Protein AF-A0A964PIK7-F1 (afdb_monomer)

Nearest PDB structures (foldseek):
  2jx8-assembly1_A  TM=6.407E-01  e=3.833E+00  Homo sapiens
  8glv-assembly1_Gz  TM=5.413E-01  e=7.778E+00  Chlamydomonas reinhardtii

pLDDT: mean 81.75, std 14.52, range [39.66, 96.12]

Sequence (103 aa):
MTTAPVVTITDELIADLESYARTDCVIRIEPHDIRALLAERAELKRDAERLDWLIKDGAVVVELKQVGRYHLAWPDVGENQVDCFWTAREAIDAAMQAATDHP

Solvent-accessible surface area (backbone atoms only — not comparable to full-atom values): 6228 Å² total; per-residue (Å²): 137,85,79,77,80,80,81,77,83,47,72,66,59,52,50,53,51,50,51,62,70,64,58,78,75,75,76,84,74,50,75,65,56,53,48,50,54,52,50,51,53,51,50,52,52,51,52,49,55,49,50,55,47,31,65,74,71,54,44,42,86,43,75,43,78,94,76,62,28,14,24,40,34,28,73,92,80,72,45,63,54,87,65,73,26,80,38,63,65,56,29,49,53,53,50,56,50,54,54,68,78,55,122

Structure (mmCIF, N/CA/C/O backbone):
data_AF-A0A964PIK7-F1
#
_entry.id   AF-A0A964PIK7-F1
#
loop_
_atom_site.group_PDB
_atom_site.id
_atom_site.type_symbol
_atom_site.label_atom_id
_atom_site.label_alt_id
_atom_site.label_comp_id
_at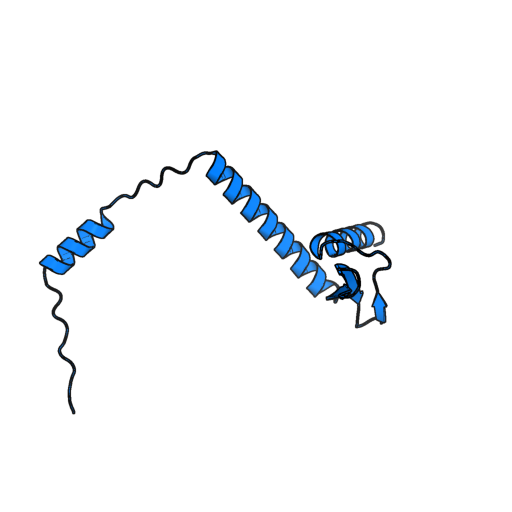om_site.label_asym_id
_atom_site.label_entity_id
_atom_site.label_seq_id
_atom_site.pdbx_PDB_ins_code
_atom_site.Cartn_x
_atom_site.Cartn_y
_atom_site.Cartn_z
_atom_site.occupancy
_atom_site.B_iso_or_equiv
_atom_site.auth_seq_id
_atom_site.auth_comp_id
_atom_site.auth_asym_id
_atom_site.auth_atom_id
_atom_site.pdbx_PDB_model_num
ATOM 1 N N . MET A 1 1 ? 11.220 -35.165 42.467 1.00 39.66 1 MET A N 1
ATOM 2 C CA . MET A 1 1 ? 10.046 -34.707 41.697 1.00 39.66 1 MET A CA 1
ATOM 3 C C . MET A 1 1 ? 9.317 -33.714 42.575 1.00 39.66 1 MET A C 1
ATOM 5 O O . MET A 1 1 ? 8.875 -34.108 43.645 1.00 39.66 1 MET A O 1
ATOM 9 N N . THR A 1 2 ? 9.297 -32.439 42.200 1.00 44.97 2 THR A N 1
ATOM 10 C CA . THR A 1 2 ? 8.718 -31.369 43.024 1.00 44.97 2 THR A CA 1
ATOM 11 C C . THR A 1 2 ? 7.482 -30.864 42.297 1.00 44.97 2 THR A C 1
ATOM 13 O O . THR A 1 2 ? 7.599 -30.191 41.277 1.00 44.97 2 THR A O 1
ATOM 16 N N . THR A 1 3 ? 6.304 -31.274 42.755 1.00 55.84 3 THR A N 1
ATOM 17 C CA . THR A 1 3 ? 5.026 -30.826 42.196 1.00 55.84 3 THR A CA 1
ATOM 18 C C . THR A 1 3 ? 4.744 -29.424 42.731 1.00 55.84 3 THR A C 1
ATOM 20 O O . THR A 1 3 ? 4.765 -29.220 43.944 1.00 55.84 3 THR A O 1
ATOM 23 N N . ALA A 1 4 ? 4.538 -28.451 41.842 1.00 55.84 4 ALA A N 1
ATOM 24 C CA . ALA A 1 4 ? 4.149 -27.098 42.232 1.00 55.84 4 ALA A CA 1
ATOM 25 C C . ALA A 1 4 ? 2.797 -27.128 42.975 1.00 55.84 4 ALA A C 1
ATOM 27 O O . ALA A 1 4 ? 1.947 -27.957 42.636 1.00 55.84 4 ALA A O 1
ATOM 28 N N . PRO A 1 5 ? 2.582 -26.266 43.986 1.00 60.59 5 PRO A N 1
ATOM 29 C CA . PRO A 1 5 ? 1.311 -26.218 44.692 1.00 60.59 5 PRO A CA 1
ATOM 30 C C . PRO A 1 5 ? 0.193 -25.831 43.721 1.00 60.59 5 PRO A C 1
ATOM 32 O O . PRO A 1 5 ? 0.314 -24.872 42.959 1.00 60.59 5 PRO A O 1
ATOM 35 N N . VAL A 1 6 ? -0.896 -26.599 43.754 1.00 61.38 6 VAL A N 1
ATOM 36 C CA . VAL A 1 6 ? -2.138 -26.259 43.058 1.00 61.38 6 VAL A CA 1
ATOM 37 C C . VAL A 1 6 ? -2.662 -24.980 43.699 1.00 61.38 6 VAL A C 1
ATOM 39 O O . VAL A 1 6 ? -2.920 -24.954 44.900 1.00 61.38 6 VAL A O 1
ATOM 42 N N . VAL A 1 7 ? -2.760 -23.907 42.916 1.00 65.75 7 VAL A N 1
ATOM 43 C CA . VAL A 1 7 ? -3.327 -22.638 43.377 1.00 65.75 7 VAL A CA 1
ATOM 44 C C . VAL A 1 7 ? -4.806 -22.875 43.663 1.00 65.75 7 VAL A C 1
ATOM 46 O O . VAL A 1 7 ? -5.597 -23.081 42.744 1.00 65.75 7 VAL A O 1
ATOM 49 N N . THR A 1 8 ? -5.172 -22.894 44.940 1.00 73.56 8 THR A N 1
ATOM 50 C CA . THR A 1 8 ? -6.568 -22.987 45.360 1.00 73.56 8 THR A CA 1
ATOM 51 C C . THR A 1 8 ? -7.224 -21.639 45.093 1.00 73.56 8 THR A C 1
ATOM 53 O O . THR A 1 8 ? -6.923 -20.655 45.764 1.00 73.56 8 THR A O 1
ATOM 56 N N . ILE A 1 9 ? -8.082 -21.580 44.076 1.00 76.50 9 ILE A N 1
ATOM 57 C CA . ILE A 1 9 ? -8.913 -20.406 43.810 1.00 76.50 9 ILE A CA 1
ATOM 58 C C . ILE A 1 9 ? -9.905 -20.286 44.972 1.00 76.50 9 ILE A C 1
ATOM 60 O O . ILE A 1 9 ? -10.663 -21.221 45.226 1.00 76.50 9 ILE A O 1
ATOM 64 N N . THR A 1 10 ? -9.851 -19.174 45.705 1.00 84.81 10 THR A N 1
ATOM 65 C CA . THR A 1 10 ? -10.767 -18.890 46.816 1.00 84.81 10 THR A CA 1
ATOM 66 C C . THR A 1 10 ? -12.036 -18.216 46.305 1.00 84.81 10 THR A C 1
ATOM 68 O O . THR A 1 10 ? -12.015 -17.547 45.271 1.00 84.81 10 THR A O 1
ATOM 71 N N . ASP A 1 11 ? -13.132 -18.341 47.054 1.00 84.31 11 ASP A N 1
ATOM 72 C CA . ASP A 1 11 ? -14.403 -17.678 46.727 1.00 84.31 11 ASP A CA 1
ATOM 73 C C . ASP A 1 11 ? -14.263 -16.146 46.663 1.00 84.31 11 ASP A C 1
ATOM 75 O O . ASP A 1 11 ? -14.946 -15.487 45.885 1.00 84.31 11 ASP A O 1
ATOM 79 N N . GLU A 1 12 ? -13.323 -15.576 47.421 1.00 77.44 12 GLU A N 1
ATOM 80 C CA . GLU A 1 12 ? -12.978 -14.149 47.380 1.00 77.44 12 GLU A CA 1
ATOM 81 C C . GLU A 1 12 ? -12.355 -13.756 46.032 1.00 77.44 12 GLU A C 1
ATOM 83 O O . GLU A 1 12 ? -12.732 -12.742 45.450 1.00 77.44 12 GLU A O 1
ATOM 88 N N . LEU A 1 13 ? -11.468 -14.595 45.481 1.00 79.94 13 LEU A N 1
ATOM 89 C CA . LEU A 1 13 ? -10.875 -14.376 44.160 1.00 79.94 13 LEU A CA 1
ATOM 90 C C . LEU A 1 13 ? -11.927 -14.504 43.045 1.00 79.94 13 LEU A C 1
ATOM 92 O O . LEU A 1 13 ? -11.871 -13.782 42.052 1.00 79.94 13 LEU A O 1
ATOM 96 N N . ILE A 1 14 ? -12.899 -15.409 43.213 1.00 80.88 14 ILE A N 1
ATOM 97 C CA . ILE A 1 14 ? -14.035 -15.554 42.292 1.00 80.88 14 ILE A CA 1
ATOM 98 C C . ILE A 1 14 ? -14.921 -14.304 42.351 1.00 80.88 14 ILE A C 1
ATOM 100 O O . ILE A 1 14 ? -15.273 -13.763 41.305 1.00 80.88 14 ILE A O 1
ATOM 104 N N . ALA A 1 15 ? -15.228 -13.799 43.548 1.00 79.50 15 ALA A N 1
ATOM 105 C CA . ALA A 1 15 ? -16.026 -12.589 43.728 1.00 79.50 15 ALA A CA 1
ATOM 106 C C . ALA A 1 15 ? -15.349 -11.336 43.140 1.00 79.50 15 ALA A C 1
ATOM 108 O O . ALA A 1 15 ? -16.023 -10.518 42.511 1.00 79.50 15 ALA A O 1
ATOM 109 N N . ASP A 1 16 ? -14.026 -11.207 43.274 1.00 77.50 16 ASP A N 1
ATOM 110 C CA . ASP A 1 16 ? -13.257 -10.120 42.658 1.00 77.50 16 ASP A CA 1
ATOM 111 C C . ASP A 1 16 ? -13.270 -10.206 41.125 1.00 77.50 16 ASP A C 1
ATOM 113 O O . ASP A 1 16 ? -13.468 -9.195 40.446 1.00 77.50 16 ASP A O 1
ATOM 117 N N . LEU A 1 17 ? -13.130 -11.412 40.563 1.00 73.50 17 LEU A N 1
ATOM 118 C CA . LEU A 1 17 ? -13.228 -11.638 39.117 1.00 73.50 17 LEU A CA 1
ATOM 119 C C . LEU A 1 17 ? -14.633 -11.337 38.584 1.00 73.50 17 LEU A C 1
ATOM 121 O O . LEU A 1 17 ? -14.773 -10.711 37.533 1.00 73.50 17 LEU A O 1
ATOM 125 N N . GLU A 1 18 ? -15.676 -11.734 39.312 1.00 77.81 18 GLU A N 1
ATOM 126 C CA . GLU A 1 18 ? -17.056 -11.404 38.961 1.00 77.81 18 GLU A CA 1
ATOM 127 C C . GLU A 1 18 ? -17.336 -9.903 39.066 1.00 77.81 18 GLU A C 1
ATOM 129 O O . GLU A 1 18 ? -18.042 -9.360 38.221 1.00 77.81 18 GLU A O 1
ATOM 134 N N . SER A 1 19 ? -16.776 -9.215 40.063 1.00 66.12 19 SER A N 1
ATOM 135 C CA . SER A 1 19 ? -16.874 -7.758 40.209 1.00 66.12 19 SER A CA 1
ATOM 136 C C . SER A 1 19 ? -16.228 -7.037 39.021 1.00 66.12 19 SER A C 1
ATOM 138 O O . SER A 1 19 ? -16.837 -6.147 38.428 1.00 66.12 19 SER A O 1
ATOM 140 N N . TYR A 1 20 ? -15.046 -7.494 38.597 1.00 62.31 20 TYR A N 1
ATOM 141 C CA . TYR A 1 20 ? -14.333 -6.960 37.433 1.00 62.31 20 TYR A CA 1
ATOM 142 C C . TYR A 1 20 ? -15.070 -7.235 36.111 1.00 62.31 20 TYR A C 1
ATOM 144 O O . TYR A 1 20 ? -15.089 -6.396 35.211 1.00 62.31 20 TYR A O 1
ATOM 152 N N . ALA A 1 21 ? -15.724 -8.393 35.994 1.00 62.59 21 ALA A N 1
ATOM 153 C CA . ALA A 1 21 ? -16.566 -8.729 34.846 1.00 62.59 21 ALA A CA 1
ATOM 154 C C . ALA A 1 21 ? -17.910 -7.972 34.841 1.00 62.59 21 ALA A 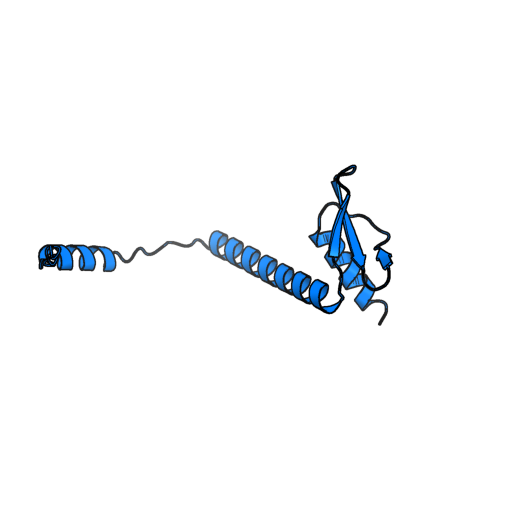C 1
ATOM 156 O O . ALA A 1 21 ? -18.492 -7.778 33.777 1.00 62.59 21 ALA A O 1
ATOM 157 N N . ARG A 1 22 ? -18.400 -7.536 36.013 1.00 58.97 22 ARG A N 1
ATOM 158 C CA . ARG A 1 22 ? -19.632 -6.742 36.191 1.00 58.97 22 ARG A CA 1
ATOM 159 C C . ARG A 1 22 ? -19.429 -5.238 36.068 1.00 58.97 22 ARG A C 1
ATOM 161 O O . ARG A 1 22 ? -20.420 -4.507 36.059 1.00 58.97 22 ARG A O 1
ATOM 168 N N . THR A 1 23 ? -18.194 -4.749 35.971 1.00 53.81 23 THR A N 1
ATOM 169 C CA . THR A 1 23 ? -17.959 -3.392 35.476 1.00 53.81 23 THR A CA 1
ATOM 170 C C . THR A 1 23 ? -18.363 -3.342 34.006 1.00 53.81 23 THR A C 1
ATOM 172 O O . THR A 1 23 ? -17.542 -3.515 33.109 1.00 53.81 23 THR A O 1
ATOM 175 N N . ASP A 1 24 ? -19.655 -3.097 33.777 1.00 52.25 24 ASP A N 1
ATOM 176 C CA . ASP A 1 24 ? -20.207 -2.565 32.537 1.00 52.25 24 ASP A CA 1
ATOM 177 C C . ASP A 1 24 ? -19.537 -1.211 32.292 1.00 52.25 24 ASP A C 1
ATOM 179 O O . ASP A 1 24 ? -20.075 -0.138 32.578 1.00 52.25 24 ASP A O 1
ATOM 183 N N . CYS A 1 25 ? -18.302 -1.246 31.803 1.00 51.12 25 CYS A N 1
ATOM 184 C CA . CYS A 1 25 ? -17.644 -0.093 31.233 1.00 51.12 25 CYS A CA 1
ATOM 185 C C . CYS A 1 25 ? -18.434 0.254 29.973 1.00 51.12 25 CYS A C 1
ATOM 187 O O . CYS A 1 25 ? -18.112 -0.191 28.873 1.00 51.12 25 CYS A O 1
ATOM 189 N N . VAL A 1 26 ? -19.509 1.028 30.138 1.00 54.25 26 VAL A N 1
ATOM 190 C CA . VAL A 1 26 ? -20.187 1.698 29.036 1.00 54.25 26 VAL A CA 1
ATOM 191 C C . VAL A 1 26 ? -19.176 2.696 28.494 1.00 54.25 26 VAL A C 1
ATOM 193 O O . VAL A 1 26 ? -19.057 3.822 28.977 1.00 54.25 26 VAL A O 1
ATOM 196 N N . ILE A 1 27 ? -18.380 2.252 27.524 1.00 58.94 27 ILE A N 1
ATOM 197 C CA . ILE A 1 27 ? -17.500 3.135 26.779 1.00 58.94 27 ILE A CA 1
ATOM 198 C C . ILE A 1 27 ? -18.435 4.082 26.039 1.00 58.94 27 ILE A C 1
ATOM 200 O O . ILE A 1 27 ? -19.142 3.693 25.108 1.00 58.94 27 ILE A O 1
ATOM 204 N N . ARG A 1 28 ? -18.491 5.329 26.503 1.00 59.31 28 ARG A N 1
ATOM 205 C CA . ARG A 1 28 ? -19.184 6.397 25.798 1.00 59.31 28 ARG A CA 1
ATOM 206 C C . ARG A 1 28 ? -18.362 6.715 24.554 1.00 59.31 28 ARG A C 1
ATOM 208 O O . ARG A 1 28 ? -17.416 7.489 24.619 1.00 59.31 28 ARG A O 1
ATOM 215 N N . ILE A 1 29 ? -18.703 6.058 23.451 1.00 65.12 29 ILE A N 1
ATOM 216 C CA . ILE A 1 29 ? -18.119 6.333 22.141 1.00 65.12 29 ILE A CA 1
ATOM 217 C C . ILE A 1 29 ? -18.867 7.529 21.559 1.00 65.12 29 ILE A C 1
ATOM 219 O O . ILE A 1 29 ? -20.078 7.462 21.329 1.00 65.12 29 ILE A O 1
ATOM 223 N N . GLU A 1 30 ? -18.165 8.634 21.337 1.00 74.31 30 GLU A N 1
ATOM 224 C CA . GLU A 1 30 ? -18.772 9.801 20.718 1.00 74.31 30 GLU A CA 1
ATOM 225 C C . GLU A 1 30 ? -18.918 9.578 19.197 1.00 74.31 30 GLU A C 1
ATOM 227 O O . GLU A 1 30 ? -18.124 8.865 18.577 1.00 74.31 30 GLU A O 1
ATOM 232 N N . PRO A 1 31 ? -19.898 10.208 18.525 1.00 75.69 31 PRO A N 1
ATOM 233 C CA . PRO A 1 31 ? -20.078 10.053 17.078 1.00 75.69 31 PRO A CA 1
ATOM 234 C C . PRO A 1 31 ? -18.840 10.400 16.233 1.00 75.69 31 PRO A C 1
ATOM 236 O O . PRO A 1 31 ? -18.693 9.890 15.120 1.00 75.69 31 PRO A O 1
ATOM 239 N N . HIS A 1 32 ? -17.950 11.264 16.734 1.00 74.25 32 HIS A N 1
ATOM 240 C CA . HIS A 1 32 ? -16.692 11.586 16.059 1.00 74.25 32 HIS A CA 1
ATOM 241 C C . HIS A 1 32 ? -15.682 10.430 16.123 1.00 74.25 32 HIS A C 1
ATOM 243 O O . HIS A 1 32 ? -15.021 10.173 15.119 1.00 74.25 32 HIS A O 1
ATOM 249 N N . ASP A 1 33 ? -15.640 9.682 17.229 1.00 70.94 33 ASP A N 1
ATOM 250 C CA . ASP A 1 33 ? -14.821 8.475 17.367 1.00 70.94 33 ASP A CA 1
ATOM 251 C C . ASP A 1 33 ? -15.324 7.375 16.429 1.00 70.94 33 ASP A C 1
ATOM 253 O O . ASP A 1 33 ? -14.542 6.754 15.717 1.00 70.94 33 ASP A O 1
ATOM 257 N N . ILE A 1 34 ? -16.649 7.195 16.326 1.00 72.62 34 ILE A N 1
ATOM 258 C CA . ILE A 1 34 ? -17.247 6.259 15.357 1.00 72.62 34 ILE A CA 1
ATOM 259 C C . ILE A 1 34 ? -16.861 6.652 13.928 1.00 72.62 34 ILE A C 1
ATOM 261 O O . ILE A 1 34 ? -16.507 5.792 13.125 1.00 72.62 34 ILE A O 1
ATOM 265 N N . ARG A 1 35 ? -16.903 7.947 13.589 1.00 71.62 35 ARG A N 1
ATOM 266 C CA . ARG A 1 35 ? -16.467 8.427 12.269 1.00 71.62 35 ARG A CA 1
ATOM 267 C C . ARG A 1 35 ? -14.987 8.160 12.015 1.00 71.62 35 ARG A C 1
ATOM 269 O O . ARG A 1 35 ? -14.658 7.741 10.910 1.00 71.62 35 ARG A O 1
ATOM 276 N N . ALA A 1 36 ? -14.126 8.379 13.005 1.00 68.06 36 ALA A N 1
ATOM 277 C CA . ALA A 1 36 ? -12.701 8.085 12.895 1.00 68.06 36 ALA A CA 1
ATOM 278 C C . ALA A 1 36 ? -12.460 6.586 12.650 1.00 68.06 36 ALA A C 1
ATOM 280 O O . ALA A 1 36 ? -11.765 6.234 11.703 1.00 68.06 36 ALA A O 1
ATOM 281 N N . LEU A 1 37 ? -13.130 5.713 13.409 1.00 72.88 37 LEU A N 1
ATOM 282 C CA . LEU A 1 37 ? -13.055 4.257 13.242 1.00 72.88 37 LEU A CA 1
ATOM 283 C C . LEU A 1 37 ? -13.582 3.791 11.876 1.00 72.88 37 LEU A C 1
ATOM 285 O O . LEU A 1 37 ? -13.018 2.893 11.252 1.00 72.88 37 LEU A O 1
ATOM 289 N N . LEU A 1 38 ? -14.668 4.395 11.385 1.00 77.81 38 LEU A N 1
ATOM 290 C CA . LEU A 1 38 ? -15.199 4.094 10.053 1.00 77.81 38 LEU A CA 1
ATOM 291 C C . LEU A 1 38 ? -14.242 4.545 8.945 1.00 77.81 38 LEU A C 1
ATOM 293 O O . LEU A 1 38 ? -14.073 3.815 7.969 1.00 77.81 38 LEU A O 1
ATOM 297 N N . ALA A 1 39 ? -13.617 5.715 9.093 1.00 78.69 39 ALA A N 1
ATOM 298 C CA . ALA A 1 39 ? -12.615 6.207 8.154 1.00 78.69 39 ALA A CA 1
ATOM 299 C C . ALA A 1 39 ? -11.372 5.305 8.144 1.00 78.69 39 ALA A C 1
ATOM 301 O O . ALA A 1 39 ? -10.928 4.900 7.074 1.00 78.69 39 ALA A O 1
ATOM 302 N N . GLU A 1 40 ? -10.873 4.911 9.318 1.00 82.12 40 GLU A N 1
ATOM 303 C CA . GLU A 1 40 ? -9.766 3.961 9.459 1.00 82.12 40 GLU A CA 1
ATOM 304 C C . GLU A 1 40 ? -10.087 2.627 8.778 1.00 82.12 40 GLU A C 1
ATOM 306 O O . GLU A 1 40 ? -9.315 2.140 7.955 1.00 82.12 40 GLU A O 1
ATOM 311 N N . ARG A 1 41 ? -11.270 2.060 9.040 1.00 84.06 41 ARG A N 1
ATOM 312 C CA . ARG A 1 41 ? -11.694 0.804 8.414 1.00 84.06 41 ARG A CA 1
ATOM 313 C C . ARG A 1 41 ? -11.827 0.919 6.893 1.00 84.06 41 ARG A C 1
ATOM 315 O O . ARG A 1 41 ? -11.523 -0.042 6.188 1.00 84.06 41 ARG A O 1
ATOM 322 N N . ALA A 1 42 ? -12.301 2.054 6.384 1.00 83.81 42 ALA A N 1
ATOM 323 C CA . ALA A 1 42 ? -12.399 2.294 4.947 1.00 83.81 42 ALA A CA 1
ATOM 324 C C . ALA A 1 42 ? -11.012 2.380 4.292 1.00 83.81 42 ALA A C 1
ATOM 326 O O . ALA A 1 42 ? -10.802 1.778 3.240 1.00 83.81 42 ALA A O 1
ATOM 327 N N . GLU A 1 43 ? -10.061 3.060 4.933 1.00 85.50 43 GLU A N 1
ATOM 328 C CA . GLU A 1 43 ? -8.675 3.130 4.463 1.00 85.50 43 GLU A CA 1
ATOM 329 C C . GLU A 1 43 ? -7.991 1.758 4.506 1.00 85.50 43 GLU A C 1
ATOM 331 O O . GLU A 1 43 ? -7.383 1.359 3.517 1.00 85.50 43 GLU A O 1
ATOM 336 N N . LEU A 1 44 ? -8.186 0.976 5.574 1.00 83.06 44 LEU A N 1
ATOM 337 C CA . LEU A 1 44 ? -7.689 -0.403 5.653 1.00 83.06 44 LEU A CA 1
ATOM 338 C C . LEU A 1 44 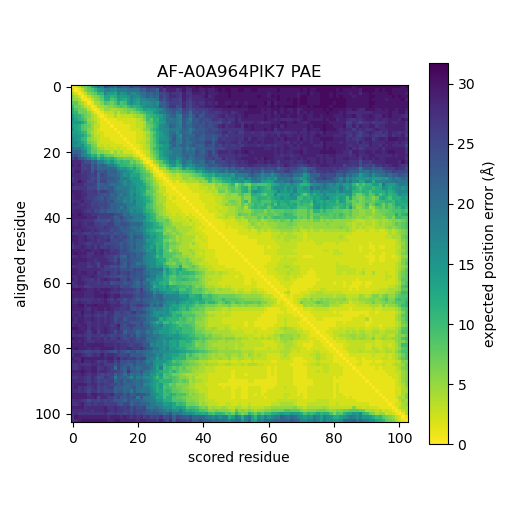? -8.267 -1.296 4.551 1.00 83.06 44 LEU A C 1
ATOM 340 O O . LEU A 1 44 ? -7.553 -2.120 3.985 1.00 83.06 44 LEU A O 1
ATOM 344 N N . LYS A 1 45 ? -9.555 -1.132 4.223 1.00 91.06 45 LYS A N 1
ATOM 345 C CA . LYS A 1 45 ? -10.176 -1.874 3.122 1.00 91.06 45 LYS A CA 1
ATOM 346 C C . LYS A 1 45 ? -9.521 -1.524 1.782 1.00 91.06 45 LYS A C 1
ATOM 348 O O . LYS A 1 45 ? -9.204 -2.430 1.021 1.00 91.06 45 LYS A O 1
ATOM 353 N N . ARG A 1 46 ? -9.292 -0.237 1.509 1.00 91.19 46 ARG A N 1
ATOM 354 C CA . ARG A 1 46 ? -8.597 0.199 0.287 1.00 91.19 46 ARG A CA 1
ATOM 355 C C . ARG A 1 46 ? -7.159 -0.303 0.236 1.00 91.19 46 ARG A C 1
ATOM 357 O O . ARG A 1 46 ? -6.700 -0.727 -0.814 1.00 91.19 46 ARG A O 1
ATOM 364 N N . ASP A 1 47 ? -6.450 -0.280 1.359 1.00 90.12 47 ASP A N 1
ATOM 365 C CA . ASP A 1 47 ? -5.090 -0.814 1.425 1.00 90.12 47 ASP A CA 1
ATOM 366 C C . ASP A 1 47 ? -5.049 -2.322 1.148 1.00 90.12 47 ASP A C 1
ATOM 368 O O . ASP A 1 47 ? -4.140 -2.785 0.464 1.00 90.12 47 ASP A O 1
ATOM 372 N N . ALA A 1 48 ? -6.050 -3.082 1.602 1.00 88.31 48 ALA A N 1
ATOM 373 C CA . ALA A 1 48 ? -6.185 -4.489 1.232 1.00 88.31 48 ALA A CA 1
ATOM 374 C C . ALA A 1 48 ? -6.419 -4.662 -0.280 1.00 88.31 48 ALA A C 1
ATOM 376 O O . ALA A 1 48 ? -5.736 -5.464 -0.907 1.00 88.31 48 ALA A O 1
ATOM 377 N N . GLU A 1 49 ? -7.306 -3.862 -0.885 1.00 92.50 49 GLU A N 1
ATOM 378 C CA . GLU A 1 49 ? -7.559 -3.881 -2.338 1.00 92.50 49 GLU A CA 1
ATOM 379 C C . GLU A 1 49 ? -6.288 -3.562 -3.152 1.00 92.50 49 GLU A C 1
ATOM 381 O O . GLU A 1 49 ? -6.016 -4.214 -4.162 1.00 92.50 49 GLU A O 1
ATOM 386 N N . ARG A 1 50 ? -5.467 -2.611 -2.686 1.00 94.56 50 ARG A N 1
ATOM 387 C CA . ARG A 1 50 ? -4.154 -2.288 -3.271 1.00 94.56 50 ARG A CA 1
ATOM 388 C C . ARG A 1 50 ? -3.186 -3.465 -3.200 1.00 94.56 50 ARG A C 1
ATOM 390 O O . ARG A 1 50 ? -2.510 -3.757 -4.182 1.00 94.56 50 ARG A O 1
ATOM 397 N N . LEU A 1 51 ? -3.105 -4.133 -2.048 1.00 91.38 51 LEU A N 1
ATOM 398 C CA . LEU A 1 51 ? -2.239 -5.300 -1.864 1.00 91.38 51 LEU A CA 1
ATOM 399 C C . LEU A 1 51 ? -2.666 -6.464 -2.759 1.00 91.38 51 LEU A C 1
ATOM 401 O O . LEU A 1 51 ? -1.820 -7.055 -3.428 1.00 91.38 51 LEU A O 1
ATOM 405 N N . ASP A 1 52 ? -3.965 -6.756 -2.813 1.00 92.31 52 ASP A N 1
ATOM 406 C CA . ASP A 1 52 ? -4.510 -7.801 -3.679 1.00 92.31 52 ASP A CA 1
ATOM 407 C C . ASP A 1 52 ? -4.201 -7.515 -5.155 1.00 92.31 52 ASP A C 1
ATOM 409 O O . ASP A 1 52 ? -3.825 -8.423 -5.900 1.00 92.31 52 ASP A O 1
ATOM 413 N N . TRP A 1 53 ? -4.308 -6.251 -5.578 1.00 94.81 53 TRP A N 1
ATOM 414 C CA . TRP A 1 53 ? -3.946 -5.839 -6.931 1.00 94.81 53 TRP A CA 1
ATOM 415 C C . TRP A 1 53 ? -2.446 -6.009 -7.207 1.00 94.81 53 TRP A C 1
ATOM 417 O O . TRP A 1 53 ? -2.102 -6.640 -8.202 1.00 94.81 53 TRP A O 1
ATOM 427 N N . LEU A 1 54 ? -1.560 -5.550 -6.312 1.00 92.44 54 LEU A N 1
ATOM 428 C CA . LEU A 1 54 ? -0.105 -5.725 -6.455 1.00 92.44 54 LEU A CA 1
ATOM 429 C C . LEU A 1 54 ? 0.282 -7.202 -6.611 1.00 92.44 54 LEU A C 1
ATOM 431 O O . LEU A 1 54 ? 1.081 -7.547 -7.480 1.00 92.44 54 LEU A O 1
ATOM 435 N N . ILE A 1 55 ? -0.310 -8.078 -5.792 1.00 91.75 55 ILE A N 1
ATOM 436 C CA . ILE A 1 55 ? -0.071 -9.526 -5.849 1.00 91.75 55 ILE A CA 1
ATOM 437 C C . ILE A 1 55 ? -0.548 -10.099 -7.184 1.00 91.75 55 ILE A C 1
ATOM 439 O O . ILE A 1 55 ? 0.164 -10.889 -7.800 1.00 91.75 55 ILE A O 1
ATOM 443 N N . LYS A 1 56 ? -1.751 -9.720 -7.629 1.00 91.69 56 LYS A N 1
ATOM 444 C CA . LYS A 1 56 ? -2.336 -10.208 -8.883 1.00 91.69 56 LYS A CA 1
ATOM 445 C C . LYS A 1 56 ? -1.526 -9.773 -10.104 1.00 91.69 56 LYS A C 1
ATOM 447 O O . LYS A 1 56 ? -1.389 -10.555 -11.040 1.00 91.69 56 LYS A O 1
ATOM 452 N N . ASP A 1 57 ? -1.045 -8.538 -10.092 1.00 90.62 57 ASP A N 1
ATOM 453 C CA . ASP A 1 57 ? -0.362 -7.910 -11.221 1.00 90.62 57 ASP A CA 1
ATOM 454 C C . ASP A 1 57 ? 1.150 -8.198 -11.240 1.00 90.62 57 ASP A C 1
ATOM 456 O O . ASP A 1 57 ? 1.831 -7.915 -12.221 1.00 90.62 57 ASP A O 1
ATOM 460 N N . GLY A 1 58 ? 1.695 -8.777 -10.161 1.00 90.00 58 GLY A N 1
ATOM 461 C CA . GLY A 1 58 ? 3.132 -9.042 -10.029 1.00 90.00 58 GLY A CA 1
ATOM 462 C C . GLY A 1 58 ? 3.966 -7.769 -9.848 1.00 90.00 58 GLY A C 1
ATOM 463 O O . GLY A 1 58 ? 5.164 -7.758 -10.135 1.00 90.00 58 GLY A O 1
ATOM 464 N N . ALA A 1 59 ? 3.339 -6.688 -9.384 1.00 92.31 59 ALA A N 1
ATOM 465 C CA . ALA A 1 59 ? 3.973 -5.391 -9.210 1.00 92.31 59 ALA A CA 1
ATOM 466 C C . ALA A 1 59 ? 4.591 -5.248 -7.811 1.00 92.31 59 ALA A C 1
ATOM 468 O O . ALA A 1 59 ? 4.060 -5.735 -6.809 1.00 92.31 59 ALA A O 1
ATOM 469 N N . VAL A 1 60 ? 5.703 -4.519 -7.717 1.00 93.69 60 VAL A N 1
ATOM 470 C CA . VAL A 1 60 ? 6.376 -4.195 -6.452 1.00 93.69 60 VAL A CA 1
ATOM 471 C C . VAL A 1 60 ? 6.550 -2.692 -6.292 1.00 93.69 60 VAL A C 1
ATOM 473 O O . VAL A 1 60 ? 6.850 -1.979 -7.247 1.00 93.69 60 VAL A O 1
ATOM 476 N N . VAL A 1 61 ? 6.392 -2.201 -5.063 1.00 94.69 61 VAL A N 1
ATOM 477 C CA . VAL A 1 61 ? 6.666 -0.799 -4.729 1.00 94.69 61 VAL A CA 1
A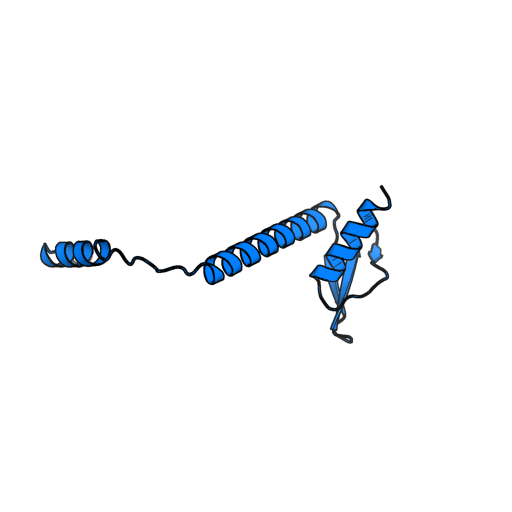TOM 478 C C . VAL A 1 61 ? 8.169 -0.604 -4.566 1.00 94.69 61 VAL A C 1
ATOM 480 O O . VAL A 1 61 ? 8.811 -1.299 -3.777 1.00 94.69 61 VAL A O 1
ATOM 483 N N . VAL A 1 62 ? 8.720 0.386 -5.261 1.00 94.56 62 VAL A N 1
ATOM 484 C CA . VAL A 1 62 ? 10.125 0.779 -5.167 1.00 94.56 62 VAL A CA 1
ATOM 485 C C . VAL A 1 62 ? 10.219 2.190 -4.590 1.00 94.56 62 VAL A C 1
ATOM 487 O O . VAL A 1 62 ? 9.595 3.129 -5.083 1.00 94.56 62 VAL A O 1
ATOM 490 N N . GLU A 1 63 ? 11.019 2.342 -3.534 1.00 95.00 63 GLU A N 1
ATOM 491 C CA . GLU A 1 63 ? 11.347 3.639 -2.938 1.00 95.00 63 GLU A CA 1
ATOM 492 C C . GLU A 1 63 ? 12.663 4.181 -3.519 1.00 95.00 63 GLU A C 1
ATOM 494 O O . GLU A 1 63 ? 13.744 3.606 -3.349 1.00 95.00 63 GLU A O 1
ATOM 499 N N . LEU A 1 64 ? 12.592 5.349 -4.149 1.00 91.62 64 LEU A N 1
ATOM 500 C CA . LEU A 1 64 ? 13.735 6.111 -4.633 1.00 91.62 64 LEU A CA 1
ATOM 501 C C . LEU A 1 64 ? 14.306 6.962 -3.492 1.00 91.62 64 LEU A C 1
ATOM 503 O O . LEU A 1 64 ? 14.037 8.162 -3.384 1.00 91.62 64 LEU A O 1
ATOM 507 N N . LYS A 1 65 ? 15.134 6.338 -2.645 1.00 86.94 65 LYS A N 1
ATOM 508 C CA . LYS A 1 65 ? 15.699 6.937 -1.413 1.00 86.94 65 LYS A CA 1
ATOM 509 C C . LYS A 1 65 ? 16.366 8.303 -1.598 1.00 86.94 65 LYS A C 1
ATOM 511 O O . LYS A 1 65 ? 16.406 9.097 -0.667 1.00 86.94 65 LYS A O 1
ATOM 516 N N . GLN A 1 66 ? 16.904 8.581 -2.784 1.00 88.69 66 GLN A N 1
ATOM 517 C CA . GLN A 1 66 ? 17.581 9.845 -3.093 1.00 88.69 66 GLN A CA 1
ATOM 518 C C . GLN A 1 66 ? 16.621 11.041 -3.140 1.00 88.69 66 GLN A C 1
ATOM 520 O O . GLN A 1 66 ? 17.024 12.160 -2.839 1.00 88.69 66 GLN A O 1
ATOM 525 N N . VAL A 1 67 ? 15.366 10.805 -3.529 1.00 89.19 67 VAL A N 1
ATOM 526 C CA . VAL A 1 67 ? 14.353 11.848 -3.750 1.00 89.19 67 VAL A CA 1
ATOM 527 C C . VAL A 1 67 ? 13.116 11.678 -2.866 1.00 89.19 67 VAL A C 1
ATOM 529 O O . VAL A 1 67 ? 12.227 12.524 -2.908 1.00 89.19 67 VAL A O 1
ATOM 532 N N . GLY A 1 68 ? 13.050 10.606 -2.065 1.00 91.94 68 GLY A N 1
ATOM 533 C CA . GLY A 1 68 ? 11.903 10.309 -1.203 1.00 91.94 68 GLY A CA 1
ATOM 534 C C . GLY A 1 68 ? 10.616 10.109 -2.005 1.00 91.94 68 GLY A C 1
ATOM 535 O O . GLY A 1 68 ? 9.560 10.599 -1.613 1.00 91.94 68 GLY A O 1
ATOM 536 N N . ARG A 1 69 ? 10.727 9.464 -3.171 1.00 95.38 69 ARG A N 1
ATOM 537 C CA . ARG A 1 69 ? 9.607 9.186 -4.077 1.00 95.38 69 ARG A CA 1
ATOM 538 C C . ARG A 1 69 ? 9.393 7.689 -4.236 1.00 95.38 69 ARG A C 1
ATOM 540 O O . ARG A 1 69 ? 10.315 6.907 -4.032 1.00 95.38 69 ARG A O 1
ATOM 547 N N . TYR A 1 70 ? 8.191 7.319 -4.648 1.00 95.62 70 TYR A N 1
ATOM 548 C CA . TYR A 1 70 ? 7.758 5.945 -4.856 1.00 95.62 70 TYR A CA 1
ATOM 549 C C . TYR A 1 70 ? 7.279 5.755 -6.293 1.00 95.62 70 TYR A C 1
ATOM 551 O O . TYR A 1 70 ? 6.666 6.656 -6.864 1.00 95.62 70 TYR A O 1
ATOM 559 N N . HIS A 1 71 ? 7.537 4.583 -6.857 1.00 95.50 71 HIS A N 1
ATOM 560 C CA . HIS A 1 71 ? 6.972 4.131 -8.129 1.00 95.50 71 HIS A CA 1
ATOM 561 C C . HIS A 1 71 ? 6.799 2.607 -8.094 1.00 95.50 71 HIS A C 1
ATOM 563 O O . HIS A 1 71 ? 7.303 1.953 -7.173 1.00 95.50 71 HIS A O 1
ATOM 569 N N . LEU A 1 72 ? 6.083 2.039 -9.062 1.00 95.69 72 LEU A N 1
ATOM 570 C CA . LEU A 1 72 ? 5.985 0.589 -9.221 1.00 95.69 72 LEU A CA 1
ATOM 571 C C . LEU A 1 72 ? 7.001 0.039 -10.222 1.00 95.69 72 LEU A C 1
ATOM 573 O O . LEU A 1 72 ? 7.351 0.693 -11.205 1.00 95.69 72 LEU A O 1
ATOM 577 N N . ALA A 1 73 ? 7.423 -1.196 -9.983 1.00 93.62 73 ALA A N 1
ATOM 578 C CA . ALA A 1 73 ? 8.176 -2.014 -10.921 1.00 93.62 73 ALA A CA 1
ATOM 579 C C . ALA A 1 73 ? 7.444 -3.339 -11.156 1.00 93.62 73 ALA A C 1
ATOM 581 O O . ALA A 1 73 ? 6.836 -3.876 -10.230 1.00 93.62 73 ALA A O 1
ATOM 582 N N . TRP A 1 74 ? 7.561 -3.885 -12.363 1.00 95.00 74 TRP A N 1
ATOM 583 C CA . TRP A 1 74 ? 7.090 -5.217 -12.740 1.00 95.00 74 TRP A CA 1
ATOM 584 C C . TRP A 1 74 ? 8.297 -6.086 -13.095 1.00 95.00 74 TRP A C 1
ATOM 586 O O . TRP A 1 74 ? 8.731 -6.103 -14.252 1.00 95.00 74 TRP A O 1
ATOM 596 N N . PRO A 1 75 ? 8.887 -6.789 -12.111 1.00 90.56 75 PRO A N 1
ATOM 597 C CA . PRO A 1 75 ? 10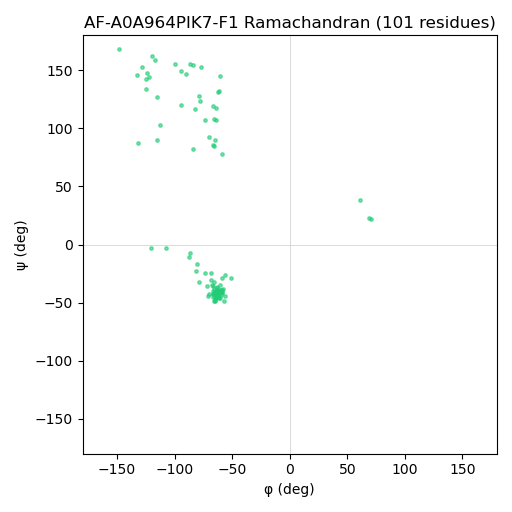.146 -7.503 -12.302 1.00 90.56 75 PRO A CA 1
ATOM 598 C C . PRO A 1 75 ? 10.068 -8.582 -13.384 1.00 90.56 75 PRO A C 1
ATOM 600 O O . PRO A 1 75 ? 11.036 -8.773 -14.116 1.00 90.56 75 PRO A O 1
ATOM 603 N N . ASP A 1 76 ? 8.913 -9.239 -13.510 1.00 90.69 76 ASP A N 1
ATOM 604 C CA . ASP A 1 76 ? 8.704 -10.350 -14.443 1.00 90.69 76 ASP A CA 1
ATOM 605 C C . ASP A 1 76 ? 8.794 -9.919 -15.913 1.00 90.69 76 ASP A C 1
ATOM 607 O O . ASP A 1 76 ? 9.260 -10.688 -16.755 1.00 90.69 76 ASP A O 1
ATOM 611 N N . VAL A 1 77 ? 8.392 -8.681 -16.221 1.00 92.19 77 VAL A N 1
ATOM 612 C CA . VAL A 1 77 ? 8.464 -8.101 -17.575 1.00 92.19 77 VAL A CA 1
ATOM 613 C C . VAL A 1 77 ? 9.562 -7.041 -17.719 1.00 92.19 77 VAL A C 1
ATOM 615 O O . VAL A 1 77 ? 9.811 -6.554 -18.818 1.00 92.19 77 VAL A O 1
ATOM 618 N N . GLY A 1 78 ? 10.269 -6.714 -16.634 1.00 92.06 78 GLY A N 1
ATOM 619 C CA . GLY A 1 78 ? 11.346 -5.722 -16.632 1.00 92.06 78 GLY A CA 1
ATOM 620 C C . GLY A 1 78 ? 10.869 -4.282 -16.846 1.00 92.06 78 GLY A C 1
ATOM 621 O O . GLY A 1 78 ? 11.654 -3.437 -17.278 1.00 92.06 78 GLY A O 1
ATOM 622 N N . GLU A 1 79 ? 9.601 -3.997 -16.555 1.00 93.69 79 GLU A N 1
ATOM 623 C CA . GLU A 1 79 ? 8.993 -2.681 -16.753 1.00 93.69 79 GLU A CA 1
ATOM 624 C C . GLU A 1 79 ? 8.929 -1.883 -15.450 1.00 93.69 79 GLU A C 1
ATOM 626 O O . GLU A 1 79 ? 8.921 -2.433 -14.349 1.00 93.69 79 GLU A O 1
ATOM 631 N N . ASN A 1 80 ? 8.885 -0.557 -15.576 1.00 93.00 80 ASN A N 1
ATOM 632 C CA . ASN A 1 80 ? 8.719 0.352 -14.450 1.00 93.00 80 ASN A CA 1
ATOM 633 C C . ASN A 1 80 ? 7.653 1.391 -14.774 1.00 93.00 80 ASN A C 1
ATOM 635 O O . ASN A 1 80 ? 7.559 1.874 -15.903 1.00 93.00 80 ASN A O 1
ATOM 639 N N . GLN A 1 81 ? 6.914 1.793 -13.748 1.00 93.00 81 GLN A N 1
ATOM 640 C CA . GLN A 1 81 ? 6.036 2.947 -13.802 1.00 93.00 81 GLN A CA 1
ATOM 641 C C . GLN A 1 81 ? 6.874 4.198 -14.088 1.00 93.00 81 GLN A C 1
ATOM 643 O O . GLN A 1 81 ? 7.920 4.410 -13.466 1.00 93.00 81 GLN A O 1
ATOM 648 N N . VAL A 1 82 ? 6.414 5.000 -15.050 1.00 90.81 82 VAL A N 1
ATOM 649 C CA . VAL A 1 82 ? 7.123 6.198 -15.528 1.00 90.81 82 VAL A CA 1
ATOM 650 C C . VAL A 1 82 ? 7.091 7.314 -14.482 1.00 90.81 82 VAL A C 1
ATOM 652 O O . VAL A 1 82 ? 8.109 7.956 -14.224 1.00 90.81 82 VAL A O 1
ATOM 655 N N . ASP A 1 83 ? 5.927 7.532 -13.872 1.00 93.81 83 ASP A N 1
ATOM 656 C CA . ASP A 1 83 ? 5.714 8.601 -12.901 1.00 93.81 83 ASP A CA 1
ATOM 657 C C . ASP A 1 83 ? 6.156 8.213 -11.485 1.00 93.81 83 ASP A C 1
ATOM 659 O O . ASP A 1 83 ? 6.173 7.044 -11.101 1.00 93.81 83 ASP A O 1
ATOM 663 N N . CYS A 1 84 ? 6.500 9.229 -10.689 1.00 94.75 84 CYS A N 1
ATOM 664 C CA . CYS A 1 84 ? 6.986 9.085 -9.318 1.00 94.75 84 CYS A CA 1
ATOM 665 C C . CYS A 1 84 ? 6.141 9.905 -8.332 1.00 94.75 84 CYS A C 1
ATOM 667 O O . CYS A 1 84 ? 5.917 11.106 -8.512 1.00 94.75 84 CYS A O 1
ATOM 669 N N . PHE A 1 85 ? 5.761 9.289 -7.216 1.00 95.81 85 PHE A N 1
ATOM 670 C CA . PHE A 1 85 ? 4.773 9.805 -6.264 1.00 95.81 85 PHE A CA 1
ATOM 671 C C . PHE A 1 85 ? 5.367 10.013 -4.871 1.00 95.81 85 PHE A C 1
ATOM 673 O O . PHE A 1 85 ? 6.451 9.514 -4.574 1.00 95.81 85 PHE A O 1
ATOM 680 N N . TRP A 1 86 ? 4.705 10.795 -4.018 1.00 95.88 86 TRP A N 1
ATOM 681 C CA . TRP A 1 86 ? 5.210 11.081 -2.668 1.00 95.88 86 TRP A CA 1
ATOM 682 C C . TRP A 1 86 ? 4.897 9.967 -1.678 1.00 95.88 86 TRP A C 1
ATOM 684 O O . TRP A 1 86 ? 5.590 9.825 -0.673 1.00 95.88 86 TRP A O 1
ATOM 694 N N . THR A 1 87 ? 3.878 9.162 -1.966 1.00 94.94 87 THR A N 1
ATOM 695 C CA . THR A 1 87 ? 3.522 8.002 -1.154 1.00 94.94 87 THR A CA 1
ATOM 696 C C . THR A 1 87 ? 3.408 6.747 -2.008 1.00 94.94 87 THR A C 1
ATOM 698 O O . THR A 1 87 ? 3.065 6.803 -3.188 1.00 94.94 87 THR A O 1
ATOM 701 N N . ALA A 1 88 ? 3.648 5.589 -1.391 1.00 91.81 88 ALA A N 1
ATOM 702 C CA . ALA A 1 88 ? 3.404 4.300 -2.030 1.00 91.81 88 ALA A CA 1
ATOM 703 C C . ALA A 1 88 ? 1.936 4.141 -2.464 1.00 91.81 88 ALA A C 1
ATOM 705 O O . ALA A 1 88 ? 1.676 3.621 -3.542 1.00 91.81 88 ALA A O 1
ATOM 706 N N . ARG A 1 89 ? 0.979 4.634 -1.659 1.00 95.50 89 ARG A N 1
ATOM 707 C CA . ARG A 1 89 ? -0.458 4.568 -1.977 1.00 95.50 89 ARG A CA 1
ATOM 708 C C . ARG A 1 89 ? -0.790 5.304 -3.273 1.00 95.50 89 ARG A C 1
ATOM 710 O O . ARG A 1 89 ? -1.467 4.737 -4.116 1.00 95.50 89 ARG A O 1
ATOM 717 N N . GLU A 1 90 ? -0.264 6.515 -3.453 1.00 96.12 90 GLU A N 1
ATOM 718 C CA . GLU A 1 90 ? -0.453 7.291 -4.687 1.00 96.12 90 GLU A CA 1
ATOM 719 C C . GLU A 1 90 ? 0.121 6.574 -5.916 1.00 96.12 90 GLU A C 1
ATOM 721 O O . GLU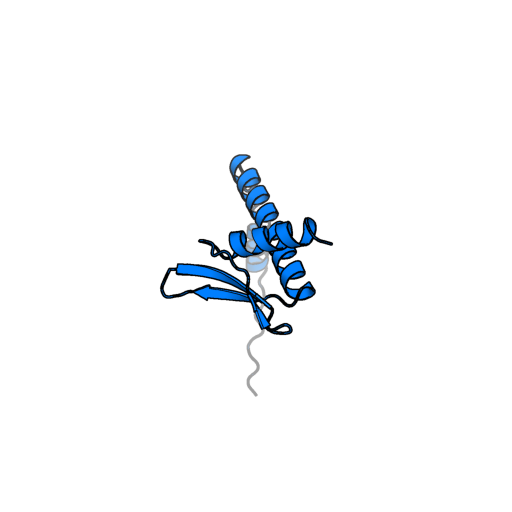 A 1 90 ? -0.524 6.555 -6.961 1.00 96.12 90 GLU A O 1
ATOM 726 N N . ALA A 1 91 ?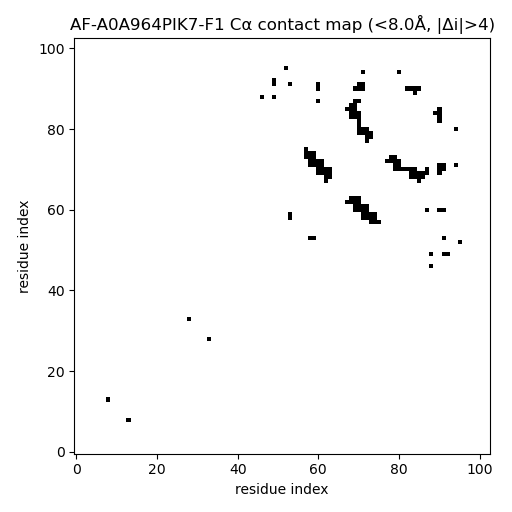 1.304 5.960 -5.791 1.00 95.19 91 ALA A N 1
ATOM 727 C CA . ALA A 1 91 ? 1.908 5.199 -6.885 1.00 95.19 91 ALA A CA 1
ATOM 728 C C . ALA A 1 91 ? 1.040 4.004 -7.301 1.00 95.19 91 ALA A C 1
ATOM 730 O O . ALA A 1 91 ? 0.828 3.782 -8.496 1.00 95.19 91 ALA A O 1
ATOM 731 N N . ILE A 1 92 ? 0.503 3.277 -6.315 1.00 95.50 92 ILE A N 1
ATOM 732 C CA . ILE A 1 92 ? -0.391 2.140 -6.547 1.00 95.50 92 ILE A CA 1
ATOM 733 C C . ILE A 1 92 ? -1.706 2.607 -7.176 1.00 95.50 92 ILE A C 1
ATOM 735 O O . ILE A 1 92 ? -2.104 2.065 -8.202 1.00 95.50 92 ILE A O 1
ATOM 739 N N . ASP A 1 93 ? -2.345 3.640 -6.622 1.00 95.88 93 ASP A N 1
ATOM 740 C CA . ASP A 1 93 ? -3.614 4.170 -7.137 1.00 95.88 93 ASP A CA 1
ATOM 741 C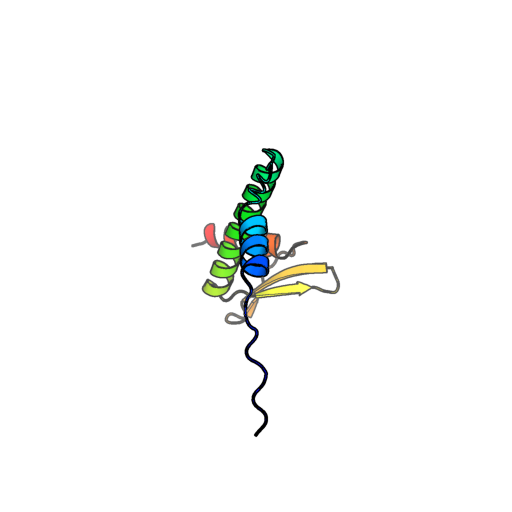 C . ASP A 1 93 ? -3.480 4.638 -8.595 1.00 95.88 93 ASP A C 1
ATOM 743 O O . ASP A 1 93 ? -4.344 4.349 -9.425 1.00 95.88 93 ASP A O 1
ATOM 747 N N . ALA A 1 94 ? -2.375 5.310 -8.936 1.00 95.69 94 ALA A N 1
ATOM 748 C CA . ALA A 1 94 ? -2.104 5.745 -10.303 1.00 95.69 94 ALA A CA 1
ATOM 749 C C . ALA A 1 94 ? -1.922 4.566 -11.272 1.00 95.69 94 ALA A C 1
ATOM 751 O O . ALA A 1 94 ? -2.413 4.616 -12.400 1.00 95.69 94 ALA A O 1
ATOM 752 N N . ALA A 1 95 ? -1.249 3.495 -10.843 1.00 94.25 95 ALA A N 1
ATOM 753 C CA . ALA A 1 95 ? -1.069 2.299 -11.661 1.00 94.25 95 ALA A CA 1
ATOM 754 C C . ALA A 1 95 ? -2.378 1.515 -11.839 1.00 94.25 95 ALA A C 1
ATOM 756 O O . ALA A 1 95 ? -2.706 1.114 -12.954 1.00 94.25 95 ALA A O 1
ATOM 757 N N . MET A 1 96 ? -3.164 1.366 -10.769 1.00 94.31 96 MET A N 1
ATOM 758 C CA . MET A 1 96 ? -4.495 0.753 -10.822 1.00 94.31 96 MET A CA 1
ATOM 759 C C . MET A 1 96 ? -5.425 1.508 -11.780 1.00 94.31 96 MET A C 1
ATOM 761 O O . MET A 1 96 ? -6.164 0.886 -12.547 1.00 94.31 96 MET A O 1
ATOM 765 N N . GLN A 1 97 ? -5.374 2.844 -11.763 1.00 93.94 97 GLN A N 1
ATOM 766 C CA . GLN A 1 97 ? -6.144 3.677 -12.683 1.00 93.94 97 GLN A CA 1
ATOM 767 C C . GLN A 1 97 ? -5.687 3.466 -14.133 1.00 93.94 97 GLN A C 1
ATOM 769 O O . GLN A 1 97 ? -6.516 3.175 -14.992 1.00 93.94 97 GLN A O 1
ATOM 774 N N . ALA A 1 98 ? -4.377 3.513 -14.394 1.00 90.12 98 ALA A N 1
ATOM 775 C CA . ALA A 1 98 ? -3.824 3.298 -15.731 1.00 90.12 98 ALA A CA 1
ATOM 776 C C . ALA A 1 98 ? -4.180 1.913 -16.310 1.00 90.12 98 ALA A C 1
ATOM 778 O O . ALA A 1 98 ? -4.524 1.812 -17.486 1.00 90.12 98 ALA A O 1
ATOM 779 N N . ALA A 1 99 ? -4.166 0.863 -15.481 1.00 87.00 99 ALA A N 1
ATOM 780 C CA . ALA A 1 99 ? -4.569 -0.491 -15.868 1.00 87.00 99 ALA A CA 1
ATOM 781 C C . ALA A 1 99 ? -6.078 -0.622 -16.152 1.00 87.00 99 ALA A C 1
ATOM 783 O O . ALA A 1 99 ? -6.502 -1.507 -16.889 1.00 87.00 99 ALA A O 1
ATOM 784 N N . THR A 1 100 ? -6.907 0.254 -15.577 1.00 82.25 100 THR A N 1
ATOM 785 C CA . THR A 1 100 ? -8.352 0.289 -15.857 1.00 82.25 100 THR A CA 1
ATOM 786 C C . THR A 1 100 ? -8.649 0.991 -17.186 1.00 82.25 100 THR A C 1
ATOM 788 O O . THR A 1 100 ? -9.596 0.622 -17.880 1.00 82.25 100 THR A O 1
ATOM 791 N N . ASP A 1 101 ? -7.829 1.976 -17.559 1.00 75.62 101 ASP A N 1
ATOM 792 C CA . ASP A 1 101 ? -8.000 2.771 -18.779 1.00 75.62 101 ASP A CA 1
ATOM 793 C C . ASP A 1 101 ? -7.477 2.059 -20.050 1.00 75.62 101 ASP A C 1
ATOM 795 O O . ASP A 1 101 ? -7.867 2.416 -21.166 1.00 75.62 101 ASP A O 1
ATOM 799 N N . HIS A 1 102 ? -6.653 1.015 -19.894 1.00 52.88 102 HIS A N 1
ATOM 800 C CA . HIS A 1 102 ? -6.101 0.195 -20.979 1.00 52.88 102 HIS A CA 1
ATOM 801 C C . HIS A 1 102 ? -6.268 -1.315 -20.685 1.00 52.88 102 HIS A C 1
ATOM 803 O O . HIS A 1 102 ? -5.362 -1.907 -20.101 1.00 52.88 102 HIS A O 1
ATOM 809 N N . PRO A 1 103 ? -7.409 -1.936 -21.056 1.00 50.88 103 PRO A N 1
ATOM 810 C CA . PRO A 1 103 ? -7.665 -3.361 -20.824 1.00 50.88 103 PRO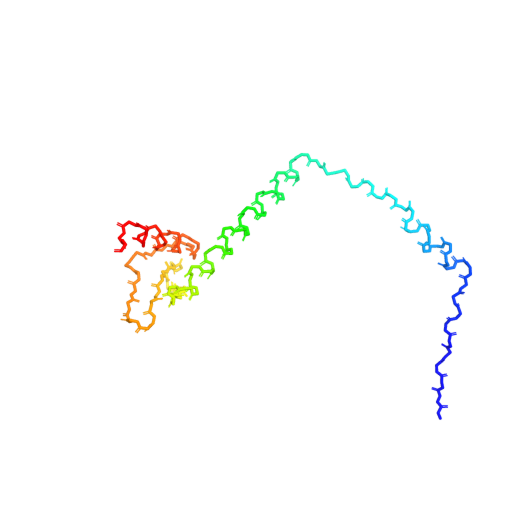 A CA 1
ATOM 811 C C . PRO A 1 103 ? -6.878 -4.301 -21.747 1.00 50.88 103 PRO A C 1
ATOM 813 O O . PRO A 1 103 ? -6.591 -3.911 -22.906 1.00 50.88 103 PRO A O 1
#

Secondary structure (DSSP, 8-state):
--PPPP----HHHHHHHHHHHH--------HHHHHHHHHHHHHHHHHHHHHHHHHHHT-EEEEETTTTEEEEEETTTTEE-SS-BSSHHHHHHHHHHHHHH--

Foldseek 3Di:
DDDDDDPPCDVVNVVVVVVVVPPPPPPPQDVVNVVVVVVVVVVVVVVVVLVVVCVVQCKDWDAPVVVCWIAIARVVVRDTDPDTHNDSSVRSVVVVVVVVVPD

Radius of gyration: 25.91 Å; Cα contacts (8 Å, |Δi|>4): 76; chains: 1; bounding box: 38×47×68 Å

Mean predicted aligned error: 13.39 Å